Protein AF-A0A914Y5G2-F1 (afdb_monomer_lite)

InterPro domains:
  IPR009145 U2 auxiliary factor small subunit [PR01848] (24-39)
  IPR009145 U2 auxiliary factor small subunit [PR01848] (53-67)
  IPR009145 U2 auxiliary factor small subunit [PTHR12620] (2-65)
  IPR012677 Nucleotide-binding alpha-beta plait domain superfamily [G3DSA:3.30.70.330] (1-66)

Foldseek 3Di:
DDAPLDDDPDDPVCPVPPPDPVNVVVVVVSVVVVQVVCCVPPNDWPDKDWDCDPDPGHHTDIDTDHD

Radius of gyration: 13.22 Å; chains: 1; bounding box: 29×16×34 Å

Organism: NCBI:txid310955

pLDDT: mean 73.1, std 15.67, range [42.88, 92.94]

Secondary structure (DSSP, 8-state):
-B-S-------TTTGGG---HHHHHHHHHHHHHHHHHHHHHH--EEEEEEE---STTTTTEEEEEE-

Structure (mmCIF, N/CA/C/O backbone):
data_AF-A0A914Y5G2-F1
#
_entry.id   AF-A0A914Y5G2-F1
#
loop_
_atom_site.group_PDB
_atom_site.id
_atom_site.type_symbol
_atom_site.label_atom_id
_atom_site.label_alt_id
_atom_site.label_comp_id
_atom_site.label_asym_id
_atom_site.label_entity_id
_atom_site.label_seq_id
_atom_site.pdbx_PDB_ins_code
_atom_site.Cartn_x
_atom_site.Cartn_y
_atom_site.Cartn_z
_atom_site.occupancy
_atom_site.B_iso_or_equiv
_atom_site.auth_seq_id
_atom_site.auth_comp_id
_atom_site.auth_asym_id
_atom_site.auth_atom_id
_atom_site.pdbx_PDB_model_num
ATOM 1 N N . MET A 1 1 ? -10.352 0.124 -2.661 1.00 66.62 1 MET A N 1
ATOM 2 C CA . MET A 1 1 ? -9.526 -0.186 -3.850 1.00 66.62 1 MET A CA 1
ATOM 3 C C . MET A 1 1 ? -8.756 1.070 -4.196 1.00 66.62 1 MET A C 1
ATOM 5 O O . MET A 1 1 ? -9.399 2.067 -4.510 1.00 66.62 1 MET A O 1
ATOM 9 N N . ILE A 1 2 ? -7.425 1.030 -4.105 1.00 75.06 2 ILE A N 1
ATOM 10 C CA . ILE A 1 2 ? -6.565 2.146 -4.516 1.00 75.06 2 ILE A CA 1
ATOM 11 C C . ILE A 1 2 ? -5.955 1.768 -5.866 1.00 75.06 2 ILE A C 1
ATOM 13 O O . ILE A 1 2 ? -5.378 0.689 -6.007 1.00 75.06 2 ILE A O 1
ATOM 17 N N . ARG A 1 3 ? -6.169 2.611 -6.881 1.00 74.69 3 ARG A N 1
ATOM 18 C CA . ARG A 1 3 ? -5.769 2.329 -8.267 1.00 74.69 3 ARG A CA 1
ATOM 19 C C . ARG A 1 3 ? -4.473 3.041 -8.613 1.00 74.69 3 ARG A C 1
ATOM 21 O O . ARG A 1 3 ? -4.312 4.194 -8.223 1.00 74.69 3 ARG A O 1
ATOM 28 N N . ASN A 1 4 ? -3.623 2.386 -9.405 1.00 64.19 4 ASN A N 1
ATOM 29 C CA . ASN A 1 4 ? -2.352 2.940 -9.886 1.00 64.19 4 ASN A CA 1
ATOM 30 C C . ASN A 1 4 ? -1.416 3.421 -8.763 1.00 64.19 4 ASN A C 1
ATOM 32 O O . ASN A 1 4 ? -0.690 4.397 -8.953 1.00 64.19 4 ASN A O 1
ATOM 36 N N . LEU A 1 5 ? -1.465 2.767 -7.596 1.00 75.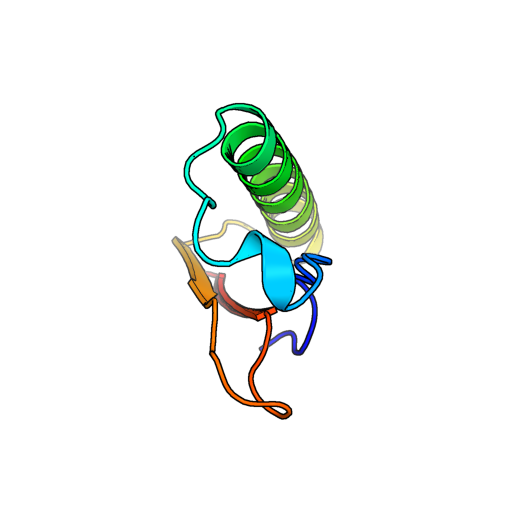38 5 LEU A N 1
ATOM 37 C CA . LEU A 1 5 ? -0.656 3.145 -6.436 1.00 75.38 5 LEU A CA 1
ATOM 38 C C . LEU A 1 5 ? 0.779 2.639 -6.593 1.00 75.38 5 LEU A C 1
ATOM 40 O O . LEU A 1 5 ? 1.724 3.376 -6.339 1.00 75.38 5 LEU A O 1
ATO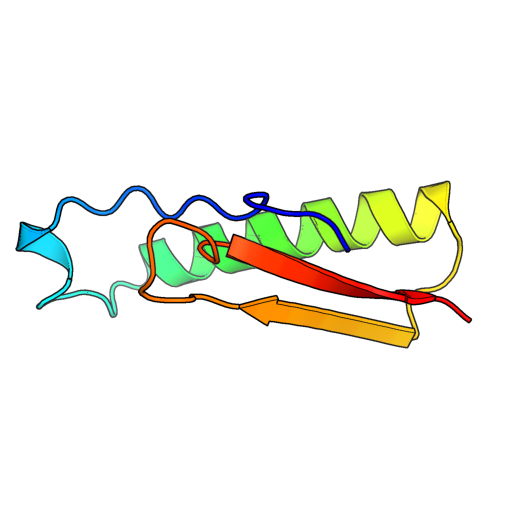M 44 N N . TYR A 1 6 ? 0.937 1.407 -7.083 1.00 72.38 6 TYR A N 1
ATOM 45 C CA . TYR A 1 6 ? 2.251 0.854 -7.386 1.00 72.38 6 TYR A CA 1
ATOM 46 C C . TYR A 1 6 ? 2.645 1.161 -8.832 1.00 72.38 6 TYR A C 1
ATOM 48 O O . TYR A 1 6 ? 2.095 0.589 -9.773 1.00 72.38 6 TYR A O 1
ATOM 56 N N . ARG A 1 7 ? 3.597 2.072 -9.040 1.00 68.94 7 ARG A N 1
ATOM 57 C CA . ARG A 1 7 ? 4.114 2.370 -10.379 1.00 68.94 7 ARG A CA 1
ATOM 58 C C . ARG A 1 7 ? 5.530 1.844 -10.518 1.00 68.94 7 ARG A C 1
ATOM 60 O O . ARG A 1 7 ? 6.490 2.544 -10.215 1.00 68.94 7 ARG A O 1
ATOM 67 N N . HIS A 1 8 ? 5.646 0.635 -11.052 1.00 64.12 8 HIS A N 1
ATOM 68 C CA . HIS A 1 8 ? 6.939 0.115 -11.465 1.00 64.12 8 HIS A CA 1
ATOM 69 C C . HIS A 1 8 ? 7.396 0.828 -12.739 1.00 64.12 8 HIS A C 1
ATOM 71 O O . HIS A 1 8 ? 6.875 0.583 -13.828 1.00 64.12 8 HIS A O 1
ATOM 77 N N . VAL A 1 9 ? 8.333 1.769 -12.615 1.00 57.41 9 VAL A N 1
ATOM 78 C CA . VAL A 1 9 ? 8.925 2.456 -13.769 1.00 57.41 9 VAL A CA 1
ATOM 79 C C . VAL A 1 9 ? 10.089 1.610 -14.271 1.00 57.41 9 VAL A C 1
ATOM 81 O O . VAL A 1 9 ? 11.249 1.912 -14.008 1.00 57.41 9 VAL A O 1
ATOM 84 N N . GLN A 1 10 ? 9.789 0.531 -14.992 1.00 54.97 10 GLN A N 1
ATOM 85 C CA . GLN A 1 10 ? 10.802 -0.152 -15.793 1.00 54.97 10 GLN A CA 1
ATOM 86 C C . GLN A 1 10 ? 10.576 0.155 -17.277 1.00 54.97 10 GLN A C 1
ATOM 88 O O . GLN A 1 10 ? 9.463 -0.038 -17.775 1.00 54.97 10 GLN A O 1
ATOM 93 N N . PRO A 1 11 ? 11.595 0.653 -18.007 1.00 48.41 11 PRO A N 1
ATOM 94 C CA . PRO A 1 11 ? 11.486 0.809 -19.450 1.00 48.41 11 PRO A CA 1
ATOM 95 C C . PRO A 1 11 ? 11.186 -0.556 -20.082 1.00 48.41 11 PRO A C 1
ATOM 97 O O . PRO A 1 11 ? 11.686 -1.581 -19.624 1.00 48.41 11 PRO A O 1
ATOM 100 N N . LEU A 1 12 ? 10.380 -0.570 -21.148 1.00 48.47 12 LEU A N 1
ATOM 101 C CA . LEU A 1 12 ? 9.907 -1.786 -21.832 1.00 48.47 12 LEU A CA 1
ATOM 102 C C . LEU A 1 12 ? 11.049 -2.751 -22.228 1.00 48.47 12 LEU A C 1
ATOM 104 O O . LEU A 1 12 ? 10.847 -3.955 -22.333 1.00 48.47 12 LEU A O 1
ATOM 108 N N . THR A 1 13 ? 12.266 -2.232 -22.396 1.00 42.88 13 THR A N 1
ATOM 109 C CA . THR A 1 13 ? 13.492 -2.983 -22.698 1.00 42.88 13 THR A CA 1
ATOM 110 C C . THR A 1 13 ? 14.097 -3.737 -21.506 1.00 42.88 13 THR A C 1
ATOM 112 O O . THR A 1 13 ? 14.870 -4.666 -21.722 1.00 42.88 13 THR A O 1
ATOM 115 N N . ALA A 1 14 ? 13.757 -3.378 -20.264 1.00 49.97 14 ALA A N 1
ATOM 116 C CA . ALA A 1 14 ? 14.286 -3.985 -19.038 1.00 49.97 14 ALA A CA 1
ATOM 117 C C . ALA A 1 14 ? 13.421 -5.136 -18.488 1.00 49.97 14 ALA A C 1
ATOM 119 O O . ALA A 1 14 ? 13.900 -5.907 -17.658 1.00 49.97 14 ALA A O 1
ATOM 120 N N . GLN A 1 15 ? 12.189 -5.315 -18.989 1.00 50.88 15 GLN A N 1
ATOM 121 C CA . GLN A 1 15 ? 11.293 -6.397 -18.548 1.00 50.88 15 GLN A CA 1
ATOM 122 C C . GLN A 1 15 ? 11.838 -7.808 -18.830 1.00 50.88 15 GLN A C 1
ATOM 124 O O . GLN A 1 15 ? 11.406 -8.776 -18.217 1.00 50.88 15 GLN A O 1
ATOM 129 N N . ILE A 1 16 ? 12.816 -7.943 -19.731 1.00 44.97 16 ILE A N 1
ATOM 130 C CA . ILE A 1 16 ? 13.446 -9.232 -20.059 1.00 44.97 16 ILE A CA 1
ATOM 131 C C . ILE A 1 16 ? 14.533 -9.611 -19.020 1.00 44.97 16 ILE A C 1
ATOM 133 O O . ILE A 1 16 ? 15.024 -10.736 -19.026 1.00 44.97 16 ILE A O 1
ATOM 137 N N . ALA A 1 17 ? 14.885 -8.716 -18.083 1.00 47.75 17 ALA A N 1
ATOM 138 C CA . ALA A 1 17 ? 15.977 -8.903 -17.116 1.00 47.75 17 ALA A CA 1
ATOM 139 C C . ALA A 1 17 ? 15.557 -8.783 -15.629 1.00 47.75 17 ALA A C 1
ATOM 141 O O . ALA A 1 17 ? 16.414 -8.679 -14.750 1.00 47.75 17 ALA A O 1
ATOM 142 N N . SER A 1 18 ? 14.258 -8.753 -15.321 1.00 52.72 18 SER A N 1
ATOM 143 C CA . SER A 1 18 ? 13.722 -8.173 -14.078 1.00 52.72 18 SER A CA 1
ATOM 144 C C . SER A 1 18 ? 13.672 -9.107 -12.858 1.00 52.72 18 SER A C 1
ATOM 146 O O . SER A 1 18 ? 12.656 -9.204 -12.176 1.00 52.72 18 SER A O 1
ATOM 148 N N . SER A 1 19 ? 14.786 -9.749 -12.526 1.00 54.50 19 SER A N 1
ATOM 149 C CA . SER A 1 19 ? 15.003 -10.311 -11.185 1.00 54.50 19 SER A CA 1
ATOM 150 C C . SER A 1 19 ? 16.333 -9.812 -10.626 1.00 54.50 19 SER A C 1
ATOM 152 O O . SER A 1 19 ? 17.210 -10.595 -10.266 1.00 54.50 19 SER A O 1
ATOM 154 N N . SER A 1 20 ? 16.508 -8.486 -10.617 1.00 60.12 20 SER A N 1
ATOM 155 C CA . SER A 1 20 ? 17.597 -7.839 -9.885 1.00 60.12 20 SER A CA 1
ATOM 156 C C . SER A 1 20 ? 17.197 -7.651 -8.412 1.00 60.12 20 SER A C 1
ATOM 158 O O . SER A 1 20 ? 16.043 -7.313 -8.138 1.00 60.12 20 SER A O 1
ATOM 160 N N . PRO A 1 21 ? 18.124 -7.844 -7.456 1.00 59.22 21 PRO A N 1
ATOM 161 C CA . PRO A 1 21 ? 17.853 -7.672 -6.024 1.00 59.22 21 PRO A CA 1
ATOM 162 C C . PRO A 1 21 ? 17.343 -6.265 -5.674 1.00 59.22 21 PRO A C 1
ATOM 164 O O . PRO A 1 21 ? 16.522 -6.122 -4.773 1.00 59.22 21 PRO A O 1
ATOM 167 N N . ASP A 1 22 ? 17.736 -5.246 -6.441 1.00 64.94 22 ASP A N 1
ATOM 168 C CA . ASP A 1 22 ? 17.279 -3.864 -6.250 1.00 64.94 22 ASP A CA 1
ATOM 169 C C . ASP A 1 22 ? 15.767 -3.700 -6.479 1.00 64.94 22 ASP A C 1
ATOM 171 O O . ASP A 1 22 ? 15.120 -2.894 -5.816 1.00 64.94 22 ASP A O 1
ATOM 175 N N . SER A 1 23 ? 15.175 -4.490 -7.386 1.00 67.56 23 SER A N 1
ATOM 176 C CA . SER A 1 23 ? 13.730 -4.424 -7.660 1.00 67.56 23 SER A CA 1
ATOM 177 C C . SER A 1 23 ? 12.895 -4.968 -6.495 1.00 67.56 23 SER A C 1
ATOM 179 O O . SER A 1 23 ? 11.769 -4.520 -6.297 1.00 67.56 23 SER A O 1
ATOM 181 N N . LEU A 1 24 ? 13.442 -5.912 -5.719 1.00 69.25 24 LEU A N 1
ATOM 182 C CA . LEU A 1 24 ? 12.767 -6.476 -4.547 1.00 69.25 24 LEU A CA 1
ATOM 183 C C . LEU A 1 24 ? 12.731 -5.474 -3.390 1.00 69.25 24 LEU A C 1
ATOM 185 O O . LEU A 1 24 ? 11.667 -5.282 -2.813 1.00 69.25 24 LEU A O 1
ATOM 189 N N . GLY A 1 25 ? 13.844 -4.787 -3.109 1.00 74.12 25 GLY A N 1
ATOM 190 C CA . GLY A 1 25 ? 13.893 -3.770 -2.049 1.00 74.12 25 GLY A CA 1
ATOM 191 C C . GLY A 1 25 ? 12.891 -2.636 -2.283 1.00 74.12 25 GLY A C 1
ATOM 192 O O . GLY A 1 25 ? 12.131 -2.283 -1.392 1.00 74.12 25 GLY A O 1
ATOM 193 N N . ILE A 1 26 ? 12.785 -2.156 -3.527 1.00 78.12 26 ILE A N 1
ATOM 194 C CA . ILE A 1 26 ? 11.812 -1.117 -3.905 1.00 78.12 26 ILE A CA 1
ATOM 195 C C . ILE A 1 26 ? 10.359 -1.584 -3.687 1.00 78.12 26 ILE A C 1
ATOM 197 O O . ILE A 1 26 ? 9.494 -0.784 -3.329 1.00 78.12 26 ILE A O 1
ATOM 201 N N . PHE A 1 27 ? 10.062 -2.866 -3.926 1.00 78.88 27 PHE A N 1
ATOM 202 C CA . PHE A 1 27 ? 8.732 -3.421 -3.665 1.00 78.88 27 PHE A CA 1
ATOM 203 C C . PHE A 1 27 ? 8.446 -3.553 -2.164 1.00 78.88 27 PHE A C 1
ATOM 205 O O . PHE A 1 27 ? 7.339 -3.224 -1.739 1.00 78.88 27 PHE A O 1
ATOM 212 N N . GLU A 1 28 ? 9.414 -4.024 -1.374 1.00 81.69 28 GLU A N 1
ATOM 213 C CA . GLU A 1 28 ? 9.266 -4.157 0.080 1.00 81.69 28 GLU A CA 1
ATOM 214 C C . GLU A 1 28 ? 9.039 -2.799 0.749 1.00 81.69 28 GLU A C 1
ATOM 216 O O . GLU A 1 28 ? 8.076 -2.666 1.505 1.00 81.69 28 GLU A O 1
ATOM 221 N N . ASP A 1 29 ? 9.827 -1.782 0.385 1.00 85.19 29 ASP A N 1
ATOM 222 C CA . ASP A 1 29 ? 9.673 -0.411 0.886 1.00 85.19 29 ASP A CA 1
ATOM 223 C C . ASP A 1 29 ? 8.263 0.127 0.589 1.00 85.19 29 ASP A C 1
ATOM 225 O O . ASP A 1 29 ? 7.551 0.585 1.485 1.00 85.19 29 ASP A O 1
ATOM 229 N N . PHE A 1 30 ? 7.804 -0.013 -0.661 1.00 86.25 30 PHE A N 1
ATOM 230 C CA . PHE A 1 30 ? 6.449 0.381 -1.053 1.00 86.25 30 PHE A CA 1
ATOM 231 C C . PHE A 1 30 ? 5.370 -0.360 -0.252 1.00 86.25 30 PHE A C 1
ATOM 233 O O . PHE A 1 30 ? 4.372 0.232 0.168 1.00 86.25 30 PHE A O 1
ATOM 240 N N . TYR A 1 31 ? 5.535 -1.672 -0.077 1.00 87.3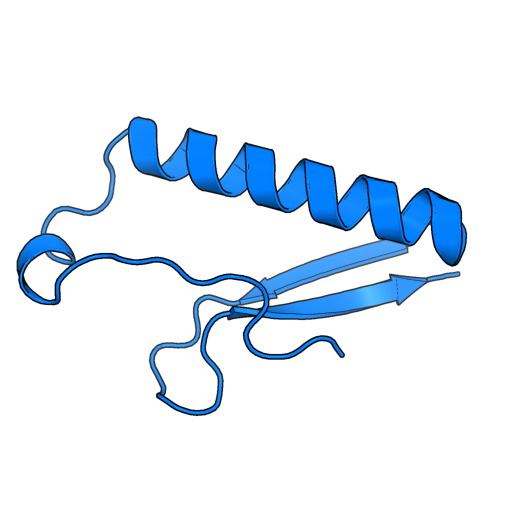1 31 TYR A N 1
ATOM 241 C CA . TYR A 1 31 ? 4.567 -2.493 0.637 1.00 87.31 31 TYR A CA 1
ATOM 242 C C . TYR A 1 31 ? 4.471 -2.067 2.107 1.00 87.31 31 TYR A C 1
ATOM 244 O O . TYR A 1 31 ? 3.360 -1.953 2.630 1.00 87.31 31 TYR A O 1
ATOM 252 N N . GLU A 1 32 ? 5.607 -1.808 2.762 1.00 90.88 32 GLU A N 1
ATOM 253 C CA . GLU A 1 32 ? 5.662 -1.360 4.154 1.00 90.88 32 GLU A CA 1
ATOM 254 C C . GLU A 1 32 ? 5.009 0.014 4.337 1.00 90.88 32 GLU A C 1
ATOM 256 O O . GLU A 1 32 ? 4.172 0.171 5.232 1.00 90.88 32 GLU A O 1
ATOM 261 N N . GLU A 1 33 ? 5.323 0.985 3.473 1.00 90.56 33 GLU A N 1
ATOM 262 C CA . GLU A 1 33 ? 4.742 2.330 3.543 1.00 90.56 33 GLU A CA 1
ATOM 263 C C . GLU A 1 33 ? 3.211 2.291 3.434 1.00 90.56 33 GLU A C 1
ATOM 265 O O . GLU A 1 33 ? 2.507 2.822 4.298 1.00 90.56 33 GLU A O 1
ATOM 270 N N . VAL A 1 34 ? 2.681 1.589 2.424 1.00 89.12 34 VAL A N 1
ATOM 271 C CA . VAL A 1 34 ? 1.228 1.472 2.217 1.00 89.12 34 VAL A CA 1
ATOM 272 C C . VAL A 1 34 ? 0.563 0.708 3.359 1.00 89.12 34 VAL A C 1
ATOM 274 O O . VAL A 1 34 ? -0.532 1.073 3.792 1.00 89.12 34 VAL A O 1
ATOM 277 N N . PHE A 1 35 ? 1.199 -0.353 3.860 1.00 90.38 35 PHE A N 1
ATOM 278 C CA . PHE A 1 35 ? 0.661 -1.114 4.981 1.00 90.38 35 PHE A CA 1
ATOM 279 C C . PHE A 1 35 ? 0.546 -0.236 6.228 1.00 90.38 35 PHE A C 1
ATOM 281 O O . PHE A 1 35 ? -0.517 -0.190 6.844 1.00 90.38 35 PHE A O 1
ATOM 288 N N . LYS A 1 36 ? 1.614 0.484 6.587 1.00 92.94 36 LYS A N 1
ATOM 289 C CA . LYS A 1 36 ? 1.648 1.319 7.788 1.00 92.94 36 LYS A CA 1
ATOM 290 C C . LYS A 1 36 ? 0.617 2.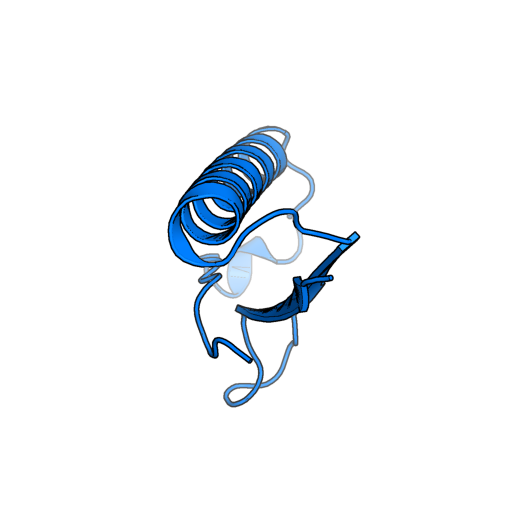442 7.729 1.00 92.94 36 LYS A C 1
ATOM 292 O O . LYS A 1 36 ? -0.143 2.610 8.678 1.00 92.94 36 LYS A O 1
ATOM 297 N N . GLU A 1 37 ? 0.545 3.159 6.609 1.00 91.06 37 GLU A N 1
ATOM 298 C CA . GLU A 1 37 ? -0.402 4.264 6.447 1.00 91.06 37 GLU A CA 1
ATOM 299 C C . GLU A 1 37 ? -1.854 3.787 6.585 1.00 91.06 37 GLU A C 1
ATOM 301 O O . GLU A 1 37 ? -2.673 4.430 7.242 1.00 91.06 37 GLU A O 1
ATOM 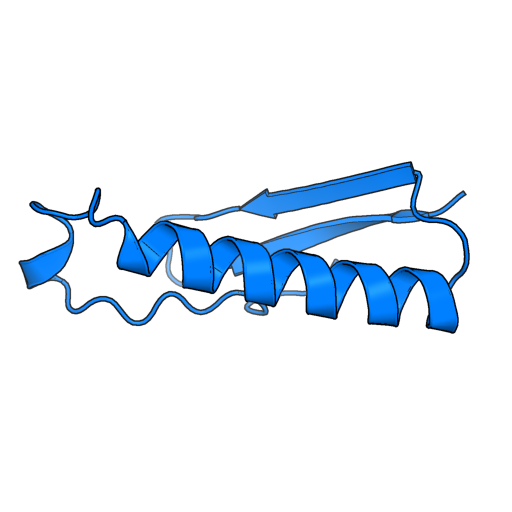306 N N . ILE A 1 38 ? -2.180 2.624 6.016 1.00 90.88 38 ILE A N 1
ATOM 307 C CA . ILE A 1 38 ? -3.544 2.098 6.056 1.00 90.88 38 ILE A CA 1
ATOM 308 C C . ILE A 1 38 ? -3.877 1.483 7.425 1.00 90.88 38 ILE A C 1
ATOM 310 O O . ILE A 1 38 ? -5.006 1.652 7.891 1.00 90.88 38 ILE A O 1
ATOM 314 N N . ASP A 1 39 ? -2.921 0.826 8.092 1.00 91.75 39 ASP A N 1
ATOM 315 C CA . ASP A 1 39 ? -3.095 0.290 9.451 1.00 91.75 39 ASP A CA 1
ATOM 316 C C . ASP A 1 39 ? -3.349 1.418 10.465 1.00 91.75 39 ASP A C 1
ATOM 318 O O . ASP A 1 39 ? -4.251 1.313 11.299 1.00 91.75 39 ASP A O 1
ATOM 322 N N . GLU A 1 40 ? -2.611 2.528 10.342 1.00 92.06 40 GLU A N 1
ATOM 323 C CA . GLU A 1 40 ? -2.758 3.718 11.186 1.00 92.06 40 GLU A CA 1
ATOM 324 C C . GLU A 1 40 ? -4.053 4.491 10.887 1.00 92.06 40 GLU A C 1
ATOM 326 O O . GLU A 1 40 ? -4.746 4.911 11.815 1.00 92.06 40 GLU A O 1
ATOM 331 N N . ALA A 1 41 ? -4.410 4.669 9.609 1.00 91.31 41 ALA A N 1
ATOM 332 C CA . ALA A 1 41 ? -5.560 5.486 9.219 1.00 91.31 41 ALA A CA 1
ATOM 333 C C . ALA A 1 41 ? -6.911 4.757 9.307 1.00 91.31 41 ALA A C 1
ATOM 335 O O . ALA A 1 41 ? -7.926 5.383 9.620 1.00 91.31 41 ALA A O 1
ATOM 336 N N . TYR A 1 42 ? -6.950 3.454 9.014 1.00 88.81 42 TYR A N 1
ATOM 337 C CA . TYR A 1 42 ? -8.200 2.693 8.871 1.00 88.81 42 TYR A CA 1
ATOM 338 C C . TYR A 1 42 ? -8.321 1.521 9.853 1.00 88.81 42 TYR A C 1
ATOM 340 O O . TYR A 1 42 ? -9.394 0.924 9.952 1.00 88.81 42 TYR A O 1
ATOM 348 N N . GLY A 1 43 ? -7.270 1.221 10.619 1.00 88.56 43 GLY A N 1
ATOM 349 C CA . GLY A 1 43 ? -7.236 0.125 11.580 1.00 88.56 43 GLY A CA 1
ATOM 350 C C . GLY A 1 43 ? -6.637 -1.156 11.003 1.00 88.56 43 GLY A C 1
ATOM 351 O O . GLY A 1 43 ? -6.234 -1.222 9.843 1.00 88.56 43 GLY A O 1
ATOM 352 N N . ARG A 1 44 ? -6.581 -2.203 11.840 1.00 90.69 44 ARG A N 1
ATOM 353 C CA . ARG A 1 44 ? -5.760 -3.389 11.566 1.00 90.69 44 ARG A CA 1
ATOM 354 C C . ARG A 1 44 ? -6.073 -4.030 10.213 1.00 90.69 44 ARG A C 1
ATOM 356 O O . ARG A 1 44 ? -7.173 -4.556 10.003 1.00 90.69 44 ARG A O 1
ATOM 363 N N . ILE A 1 45 ? -5.065 -4.101 9.350 1.00 91.19 45 ILE A N 1
ATOM 364 C CA . ILE A 1 45 ? -5.172 -4.787 8.060 1.00 91.19 45 ILE A CA 1
ATOM 365 C C . ILE A 1 45 ? -5.256 -6.302 8.286 1.00 91.19 45 ILE A C 1
ATOM 367 O O . ILE A 1 45 ? -4.465 -6.898 9.020 1.00 91.19 45 ILE A O 1
ATOM 371 N N . ASN A 1 46 ? -6.233 -6.944 7.641 1.00 90.12 46 ASN A N 1
ATOM 372 C CA . ASN A 1 46 ? -6.383 -8.400 7.621 1.00 90.12 46 ASN A CA 1
ATOM 373 C C . ASN A 1 46 ? -5.647 -9.007 6.418 1.00 90.12 46 ASN A C 1
ATOM 375 O O . ASN A 1 46 ? -4.959 -10.014 6.553 1.00 90.12 46 ASN A O 1
ATOM 379 N N . GLN A 1 47 ? -5.779 -8.377 5.247 1.00 89.25 47 GLN A N 1
ATOM 380 C CA . GLN A 1 47 ? -5.164 -8.847 4.009 1.00 89.25 47 GLN A CA 1
ATOM 381 C C . GLN A 1 47 ? -4.892 -7.682 3.050 1.00 89.25 47 GLN A C 1
ATOM 383 O O . GLN A 1 47 ? -5.751 -6.817 2.881 1.00 89.25 47 GLN A O 1
ATOM 388 N N . MET A 1 48 ? -3.734 -7.692 2.388 1.00 89.56 48 MET A N 1
ATOM 389 C CA . MET A 1 48 ? -3.351 -6.730 1.354 1.00 89.56 48 MET A CA 1
ATOM 390 C C . MET A 1 48 ? -2.762 -7.472 0.148 1.00 89.56 48 MET A C 1
ATOM 392 O O . MET A 1 48 ? -1.969 -8.392 0.317 1.00 89.56 48 MET A O 1
ATOM 396 N N . HIS A 1 49 ? -3.177 -7.089 -1.061 1.00 85.31 49 HIS A N 1
ATOM 397 C CA . HIS A 1 49 ? -2.677 -7.624 -2.331 1.00 85.31 49 HIS A CA 1
ATOM 398 C C . HIS A 1 49 ? -2.239 -6.482 -3.236 1.00 85.31 49 HIS A C 1
ATOM 400 O O . HIS A 1 49 ? -3.034 -5.578 -3.506 1.00 85.31 49 HIS A O 1
ATOM 406 N N . VAL A 1 50 ? -1.008 -6.557 -3.734 1.00 82.56 50 VAL A N 1
ATOM 407 C CA . VAL A 1 50 ? -0.462 -5.651 -4.750 1.00 82.56 50 VAL A CA 1
ATOM 408 C C . VAL A 1 50 ? -0.387 -6.424 -6.063 1.00 82.56 50 VAL A C 1
ATOM 410 O O . VAL A 1 50 ? 0.210 -7.497 -6.112 1.00 82.56 50 VAL A O 1
ATOM 413 N N . CYS A 1 51 ? -1.030 -5.921 -7.116 1.00 77.75 51 CYS A N 1
ATOM 414 C CA . CYS A 1 51 ? -1.082 -6.605 -8.408 1.00 77.75 51 CYS A CA 1
ATOM 415 C C . CYS A 1 51 ? -0.241 -5.881 -9.470 1.00 77.75 51 CYS A C 1
ATOM 417 O O . CYS A 1 51 ? -0.529 -4.733 -9.821 1.00 77.75 51 CYS A O 1
ATOM 419 N N . GLU A 1 52 ? 0.723 -6.588 -10.063 1.00 67.31 52 GLU A N 1
ATOM 420 C CA . GLU A 1 52 ? 1.428 -6.176 -11.284 1.00 67.31 52 GLU A CA 1
ATOM 421 C C . GLU A 1 52 ? 0.589 -6.500 -12.528 1.00 67.31 52 GLU A C 1
ATOM 423 O O . GLU A 1 52 ? 0.864 -7.428 -13.288 1.00 67.31 52 GLU A O 1
ATOM 428 N N . ASN A 1 53 ? -0.505 -5.772 -12.734 1.00 60.88 53 ASN A N 1
ATOM 429 C CA . ASN A 1 53 ? -1.335 -6.033 -13.907 1.00 60.88 53 ASN A CA 1
ATOM 430 C C . ASN A 1 53 ? -0.682 -5.427 -15.161 1.00 60.88 53 ASN A C 1
ATOM 432 O O . ASN A 1 53 ? -0.515 -4.214 -15.255 1.00 60.88 53 ASN A O 1
ATOM 436 N N . MET A 1 54 ? -0.385 -6.267 -16.152 1.00 54.81 54 MET A N 1
ATOM 437 C CA . MET A 1 54 ? 0.192 -5.915 -17.463 1.00 54.81 54 MET A CA 1
ATOM 438 C C . MET A 1 54 ? -0.829 -5.263 -18.425 1.00 54.81 54 MET A C 1
ATOM 440 O O . MET A 1 54 ? -0.879 -5.583 -19.609 1.00 54.81 54 MET A O 1
ATOM 444 N N . GLY A 1 55 ? -1.701 -4.384 -17.928 1.00 48.19 55 GLY A N 1
ATOM 445 C CA . GLY A 1 55 ? -2.711 -3.703 -18.742 1.00 48.19 55 GLY A CA 1
ATOM 446 C C . GLY A 1 55 ? -2.868 -2.254 -18.308 1.00 48.19 55 GLY A C 1
ATOM 447 O O . GLY A 1 55 ? -3.070 -2.006 -17.125 1.00 48.19 55 GLY A O 1
ATOM 448 N N . GLU A 1 56 ? -2.815 -1.318 -19.259 1.00 50.72 56 GLU A N 1
ATOM 449 C CA . GLU A 1 56 ? -2.754 0.148 -19.069 1.00 50.72 56 GLU A CA 1
ATOM 450 C C . GLU A 1 56 ? -3.732 0.712 -18.016 1.00 50.72 56 GLU A C 1
ATOM 452 O O . GLU A 1 56 ? -3.443 1.704 -17.353 1.00 50.72 56 GLU A O 1
ATOM 457 N N . HIS A 1 57 ? -4.878 0.057 -17.817 1.00 56.59 57 HIS A N 1
ATOM 458 C CA . HIS A 1 57 ? -5.933 0.485 -16.893 1.00 56.59 57 HIS A CA 1
ATOM 459 C C . HIS A 1 57 ? -5.957 -0.240 -15.533 1.00 56.59 57 HIS A C 1
ATOM 461 O O . HIS A 1 57 ? -6.785 0.093 -14.683 1.00 56.59 57 HIS A O 1
ATOM 467 N N . LEU A 1 58 ? -5.093 -1.237 -15.313 1.00 49.00 58 LEU A N 1
ATOM 468 C CA . LEU A 1 58 ? -5.058 -2.069 -14.102 1.00 49.00 58 LEU A CA 1
ATOM 469 C C . LEU A 1 58 ? -3.701 -2.057 -13.377 1.00 49.00 58 LEU A C 1
ATOM 471 O O . LEU A 1 58 ? -3.600 -2.674 -12.312 1.00 49.00 58 LEU A O 1
ATOM 475 N N . ILE A 1 59 ? -2.677 -1.399 -13.930 1.00 61.06 59 ILE A N 1
ATOM 476 C CA . ILE A 1 59 ? -1.311 -1.375 -13.381 1.00 61.06 59 ILE A CA 1
ATOM 477 C C . ILE A 1 59 ? -1.333 -0.921 -11.917 1.00 61.06 59 ILE A C 1
ATOM 479 O O . ILE A 1 59 ? -1.880 0.128 -11.584 1.00 61.06 59 ILE A O 1
ATOM 483 N N . GLY A 1 60 ? -0.731 -1.714 -11.030 1.00 66.94 60 GLY A N 1
ATOM 484 C CA . GLY A 1 60 ? -0.444 -1.276 -9.667 1.00 66.94 60 GLY A CA 1
ATOM 485 C C . GLY A 1 60 ? -1.648 -1.103 -8.752 1.00 66.94 60 GLY A C 1
ATOM 486 O O . GLY A 1 60 ? -1.639 -0.232 -7.876 1.00 66.94 60 GLY A O 1
ATOM 487 N N . ASN A 1 61 ? -2.707 -1.882 -8.967 1.00 78.94 61 ASN A N 1
ATOM 488 C CA . ASN A 1 61 ? -3.855 -1.882 -8.069 1.00 78.94 61 ASN A CA 1
ATOM 489 C C . ASN A 1 61 ? -3.493 -2.531 -6.730 1.00 78.94 61 ASN A C 1
ATOM 491 O O . ASN A 1 61 ? -2.925 -3.625 -6.698 1.00 78.94 61 ASN A O 1
ATOM 495 N N . VAL A 1 62 ? -3.897 -1.872 -5.641 1.00 84.56 62 VAL A N 1
ATOM 496 C CA . VAL A 1 62 ? -3.768 -2.394 -4.279 1.00 84.56 62 VAL A CA 1
ATOM 497 C C . VAL A 1 62 ? -5.155 -2.646 -3.693 1.00 84.56 62 VAL A C 1
ATOM 499 O O . VAL A 1 62 ? -6.028 -1.766 -3.638 1.00 84.56 62 VAL A O 1
ATOM 502 N N . TYR A 1 63 ? -5.362 -3.887 -3.266 1.00 86.94 63 TYR A N 1
ATOM 503 C CA . TYR A 1 63 ? -6.587 -4.364 -2.639 1.00 86.94 63 TYR A CA 1
ATOM 504 C C . TYR A 1 63 ? -6.318 -4.614 -1.167 1.00 86.94 63 TYR A C 1
ATOM 506 O O . TYR A 1 63 ? -5.437 -5.396 -0.829 1.00 86.94 63 TYR A O 1
ATOM 514 N N . ILE A 1 64 ? -7.097 -3.973 -0.299 1.00 89.56 64 ILE A N 1
ATOM 515 C CA . ILE A 1 64 ? -6.917 -4.061 1.148 1.00 89.56 64 ILE A CA 1
ATOM 516 C C . ILE A 1 64 ? -8.246 -4.452 1.778 1.00 89.56 64 ILE A C 1
ATOM 518 O O . ILE A 1 64 ? -9.283 -3.850 1.487 1.00 89.56 64 ILE A O 1
ATOM 522 N N . LYS A 1 65 ? -8.202 -5.470 2.635 1.00 89.12 65 LYS A N 1
ATOM 523 C CA . LYS A 1 65 ? -9.292 -5.884 3.510 1.00 89.12 65 LYS A CA 1
ATOM 524 C C . LYS A 1 65 ? -8.923 -5.511 4.941 1.00 89.12 65 LYS A C 1
ATOM 526 O O . LYS A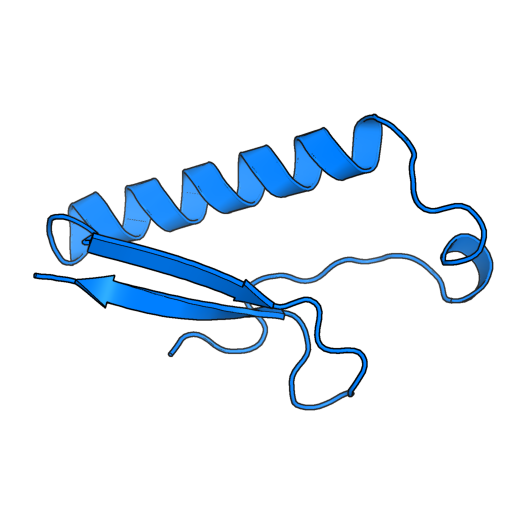 1 65 ? -8.014 -6.101 5.528 1.00 89.12 65 LYS A O 1
ATOM 531 N N . VAL A 1 66 ? -9.646 -4.543 5.482 1.00 84.56 66 VAL A N 1
ATOM 532 C CA . VAL A 1 66 ? -9.581 -4.142 6.893 1.00 84.56 66 VAL A CA 1
ATOM 533 C C . VAL A 1 66 ? -10.589 -4.988 7.687 1.00 84.56 66 VAL A C 1
ATOM 535 O O . VAL A 1 66 ? -11.493 -5.579 7.084 1.00 84.56 66 VAL A O 1
ATOM 538 N N . ARG A 1 67 ? -10.381 -5.151 8.998 1.00 76.69 67 ARG A N 1
ATOM 539 C CA . ARG A 1 67 ? -11.348 -5.838 9.874 1.00 76.69 67 ARG A CA 1
ATOM 540 C C . ARG A 1 67 ? -12.669 -5.092 10.009 1.00 76.69 67 ARG A C 1
ATOM 542 O O . ARG A 1 67 ? -12.645 -3.846 9.988 1.00 76.69 67 ARG A O 1
#

Sequence (67 aa):
MIRNLYRHVQPLTAQIASSSPDSLGIFEDFYEEVFKEIDEAYGRINQMHVCENMGEHLIGNVYIKVR